Protein AF-U4VGQ6-F1 (afdb_monomer_lite)

Sequence (128 aa):
MRMQKLLDYTDMRAEFLNWIAVTDQLSLEGTWSNAQGSVVLKRKASGGLAVKIDVADQANGSWVCSFEGDLEQGGYTDEAKLQSAGGPLVLRLDGATLEIPTPFCDGSTSGGFGSAAGTYFHVGASPS

Radius of gyration: 19.41 Å; chains: 1; bounding box: 35×66×36 Å

pLDDT: mean 80.4, std 13.83, range [35.62, 95.12]

Organism: NCBI:txid1337887

Secondary structure (DSSP, 8-state):
-HHHHHHHHHHHHHHHHHH--------S-EEEE-SSEEEEEEE-TTS-EEEEEEEE-TTT--EEEEEEEEEEE-SS-SEEEEEETTEEEEEEEETTEEEE-S----TT---TT--S-EEEEE-SPPP-

Foldseek 3Di:
DVVVVVVVVVVVVVVVVVVPPLPPCLAPAAWWDDLFWIWHWDQDPVGWIKIWIWGAQNVPRHTQATDTDIWDDDHSAQWTWDQAPQGIFIWGDDRQKIAGQDFDGHPPGDDPRTGPGDIIGGDDDDDD

Structure (mmCIF, N/CA/C/O backbone):
data_AF-U4VGQ6-F1
#
_entry.id   AF-U4VGQ6-F1
#
loop_
_atom_site.group_PDB
_atom_site.id
_atom_site.type_symbol
_atom_site.label_atom_id
_atom_site.label_alt_id
_atom_site.label_comp_id
_atom_site.label_asym_id
_atom_site.label_entity_id
_atom_site.label_seq_id
_atom_site.pdbx_PDB_ins_code
_atom_site.Cartn_x
_atom_site.Cartn_y
_atom_site.Cartn_z
_atom_site.occupancy
_atom_site.B_iso_or_equiv
_atom_site.auth_seq_id
_atom_site.auth_comp_id
_atom_site.auth_asym_id
_atom_site.auth_atom_id
_atom_site.pdbx_PDB_model_num
ATOM 1 N N . MET A 1 1 ? -11.259 -50.770 12.980 1.00 64.69 1 MET A N 1
ATOM 2 C CA . MET A 1 1 ? -10.034 -50.170 12.393 1.00 64.69 1 MET A CA 1
ATOM 3 C C . MET A 1 1 ? -10.316 -49.108 11.323 1.00 64.69 1 MET A C 1
ATOM 5 O O . MET A 1 1 ? -9.792 -48.014 11.449 1.00 64.69 1 MET A O 1
ATOM 9 N N . ARG A 1 2 ? -11.158 -49.361 10.303 1.00 75.56 2 ARG A N 1
ATOM 10 C CA . ARG A 1 2 ? -11.432 -48.390 9.214 1.00 75.56 2 ARG A CA 1
ATOM 11 C C . ARG A 1 2 ? -12.118 -47.087 9.662 1.00 75.56 2 ARG A C 1
ATOM 13 O O . ARG A 1 2 ? -11.783 -46.033 9.143 1.00 75.56 2 ARG A O 1
ATOM 20 N N . MET A 1 3 ? -13.041 -47.165 10.623 1.00 78.25 3 MET A N 1
ATOM 21 C CA . MET A 1 3 ? -13.765 -46.000 11.162 1.00 78.25 3 MET A CA 1
ATOM 22 C C . MET A 1 3 ? -12.869 -45.091 12.007 1.00 78.25 3 MET A C 1
ATOM 24 O O . MET A 1 3 ? -12.913 -43.882 11.837 1.00 78.25 3 MET A O 1
ATOM 28 N N . GLN A 1 4 ? -12.001 -45.683 12.834 1.00 83.69 4 GLN A N 1
ATOM 29 C CA . GLN A 1 4 ? -11.029 -44.940 13.640 1.00 83.69 4 GLN A CA 1
ATOM 30 C C . GLN A 1 4 ? -10.082 -44.129 12.756 1.00 83.69 4 GLN A C 1
ATOM 32 O O . GLN A 1 4 ? -9.926 -42.935 12.937 1.00 83.69 4 GLN A O 1
ATOM 37 N N . LYS A 1 5 ? -9.562 -44.761 11.700 1.00 82.31 5 LYS A N 1
ATOM 38 C CA . LYS A 1 5 ? -8.686 -44.094 10.738 1.00 82.31 5 LYS A CA 1
ATOM 39 C C . LYS A 1 5 ? -9.372 -42.914 10.035 1.00 82.31 5 LYS A C 1
ATOM 41 O O . LYS A 1 5 ? -8.711 -41.950 9.681 1.00 82.31 5 LYS A O 1
ATOM 46 N N . LEU A 1 6 ? -10.683 -43.003 9.796 1.00 85.69 6 LEU A N 1
ATOM 47 C CA . LEU A 1 6 ? -11.447 -41.921 9.176 1.00 85.69 6 LEU A CA 1
ATOM 48 C C . LEU A 1 6 ? -11.614 -40.731 10.132 1.00 85.69 6 LEU A C 1
ATOM 50 O O . LEU A 1 6 ? -11.444 -39.601 9.689 1.00 85.69 6 LEU A O 1
ATOM 54 N N . LEU A 1 7 ? -11.896 -41.013 11.410 1.00 88.06 7 LEU A N 1
ATOM 55 C CA . LEU A 1 7 ? -11.966 -40.022 12.488 1.00 88.06 7 LEU A CA 1
ATOM 56 C C . LEU A 1 7 ? -10.630 -39.290 12.654 1.00 88.06 7 LEU A C 1
ATOM 58 O O . LEU A 1 7 ? -10.594 -38.067 12.572 1.00 88.06 7 LEU A O 1
ATOM 62 N N . ASP A 1 8 ? -9.524 -40.033 12.734 1.00 88.88 8 ASP A N 1
ATOM 63 C CA . ASP A 1 8 ? -8.186 -39.448 12.875 1.00 88.88 8 ASP A CA 1
ATOM 64 C C . ASP A 1 8 ? -7.850 -38.505 11.695 1.00 88.88 8 ASP A C 1
ATOM 66 O O . ASP A 1 8 ? -7.250 -37.446 11.873 1.00 88.88 8 ASP A O 1
ATOM 70 N N . TYR A 1 9 ? -8.272 -38.849 10.468 1.00 88.25 9 TYR A N 1
ATOM 71 C CA . TYR A 1 9 ? -8.091 -37.974 9.303 1.00 88.25 9 TYR A CA 1
ATOM 72 C C . TYR A 1 9 ? -8.976 -36.726 9.331 1.00 88.25 9 TYR A C 1
ATOM 74 O O . TYR A 1 9 ? -8.558 -35.686 8.817 1.00 88.25 9 TYR A O 1
ATOM 82 N N . THR A 1 10 ? -10.206 -36.819 9.841 1.00 89.94 10 THR A N 1
ATOM 83 C CA . THR A 1 10 ? -11.091 -35.653 9.953 1.00 89.94 10 THR A CA 1
ATOM 84 C C . THR A 1 10 ? -10.635 -34.708 11.052 1.00 89.94 10 THR A C 1
ATOM 86 O O . THR A 1 10 ? -10.647 -33.502 10.821 1.00 89.94 10 THR A O 1
ATOM 89 N N . ASP A 1 11 ? -10.146 -35.235 12.172 1.00 90.56 11 ASP A N 1
ATOM 90 C CA . ASP A 1 11 ? -9.660 -34.433 13.296 1.00 90.56 11 ASP A CA 1
ATOM 91 C C . ASP A 1 11 ? -8.378 -33.690 12.913 1.00 90.56 11 ASP A C 1
ATOM 93 O O . ASP A 1 11 ? -8.317 -32.470 13.024 1.00 90.56 11 ASP A O 1
ATOM 97 N N . MET A 1 12 ? -7.414 -34.381 12.295 1.00 87.62 12 MET A N 1
ATOM 98 C CA . MET A 1 12 ? -6.200 -33.747 11.766 1.00 87.62 12 MET A CA 1
ATOM 99 C C . MET A 1 12 ? -6.510 -32.679 10.702 1.00 87.62 12 MET A C 1
ATOM 101 O O . MET A 1 12 ? -5.828 -31.659 10.618 1.00 87.62 12 MET A O 1
ATOM 105 N N . ARG A 1 13 ? -7.541 -32.883 9.868 1.00 85.00 13 ARG A N 1
ATOM 106 C CA . ARG A 1 13 ? -7.987 -31.859 8.907 1.00 85.00 13 ARG A CA 1
ATOM 107 C C . ARG A 1 13 ? -8.623 -30.663 9.600 1.00 85.00 13 ARG A C 1
ATOM 109 O O . ARG A 1 13 ? -8.368 -29.543 9.175 1.00 85.00 13 ARG A O 1
ATOM 116 N N . ALA A 1 14 ? -9.442 -30.888 10.621 1.00 82.62 14 ALA A N 1
ATOM 117 C CA . ALA A 1 14 ? -10.051 -29.814 11.393 1.00 82.62 14 ALA A CA 1
ATOM 118 C C . ALA A 1 14 ? -8.985 -29.002 12.143 1.00 82.62 14 ALA A C 1
ATOM 120 O O . ALA A 1 14 ? -9.031 -27.778 12.116 1.00 82.62 14 ALA A O 1
ATOM 121 N N . GLU A 1 15 ? -7.983 -29.662 12.726 1.00 82.56 15 GLU A N 1
ATOM 122 C CA . GLU A 1 15 ? -6.826 -29.010 13.346 1.00 82.56 15 GLU A CA 1
ATOM 123 C C . GLU A 1 15 ? -6.016 -28.199 12.330 1.00 82.56 15 GLU A C 1
ATOM 125 O O . GLU A 1 15 ? -5.718 -27.035 12.582 1.00 82.56 15 GLU A O 1
ATOM 130 N N . PHE A 1 16 ? -5.719 -28.770 11.157 1.00 79.25 16 PHE A N 1
ATOM 131 C CA . PHE A 1 16 ? -5.019 -28.060 10.084 1.00 79.25 16 PHE A CA 1
ATOM 132 C C . PHE A 1 16 ? -5.799 -26.831 9.596 1.00 79.25 16 PHE A C 1
ATOM 134 O O . PHE A 1 16 ? -5.220 -25.764 9.420 1.00 79.25 16 PHE A O 1
ATOM 141 N N . LEU A 1 17 ? -7.112 -26.964 9.399 1.00 77.19 17 LEU A N 1
ATOM 142 C CA . LEU A 1 17 ? -7.963 -25.861 8.958 1.00 77.19 17 LEU A CA 1
ATOM 143 C C . LEU A 1 17 ? -8.133 -24.789 10.043 1.00 77.19 17 LEU A C 1
ATOM 145 O O . LEU A 1 17 ? -8.117 -23.612 9.711 1.00 77.19 17 LEU A O 1
ATOM 149 N N . ASN A 1 18 ? -8.227 -25.167 11.321 1.00 70.62 18 ASN A N 1
ATOM 150 C CA . ASN A 1 18 ? -8.253 -24.218 12.441 1.00 70.62 18 ASN A CA 1
ATOM 151 C C . ASN A 1 18 ? -6.899 -23.528 12.661 1.00 70.62 18 ASN A C 1
ATOM 153 O O . ASN A 1 18 ? -6.853 -22.418 13.184 1.00 70.62 18 ASN A O 1
ATOM 157 N N . TRP A 1 19 ? -5.796 -24.179 12.280 1.00 67.50 19 TRP A N 1
ATOM 158 C CA . TRP A 1 19 ? -4.467 -23.572 12.290 1.00 67.50 19 TRP A CA 1
ATOM 159 C C . TRP A 1 19 ? -4.289 -22.540 11.172 1.00 67.50 19 TRP A C 1
ATOM 161 O O . TRP A 1 19 ? -3.525 -21.588 11.335 1.00 67.50 19 TRP A O 1
ATOM 171 N N . ILE A 1 20 ? -5.031 -22.675 10.068 1.00 64.75 20 ILE A N 1
ATOM 172 C CA . ILE A 1 20 ? -5.178 -21.604 9.083 1.00 64.75 20 ILE A CA 1
ATOM 173 C C . ILE A 1 20 ? -6.090 -20.539 9.701 1.00 64.75 20 ILE A C 1
ATOM 175 O O . ILE A 1 20 ? -7.276 -20.429 9.396 1.00 64.75 20 ILE A O 1
ATOM 179 N N . ALA A 1 21 ? -5.518 -19.728 10.589 1.00 54.44 21 ALA A N 1
ATOM 180 C CA . ALA A 1 21 ? -6.066 -18.422 10.883 1.00 54.44 21 ALA A CA 1
ATOM 181 C C . ALA A 1 21 ? -5.995 -17.630 9.575 1.00 54.44 21 ALA A C 1
ATOM 183 O O . ALA A 1 21 ? -4.929 -17.158 9.172 1.00 54.44 21 ALA A O 1
ATOM 184 N N . VAL A 1 22 ? -7.126 -17.524 8.879 1.00 55.50 22 VAL A N 1
ATOM 185 C CA . VAL A 1 22 ? -7.320 -16.432 7.933 1.00 55.50 22 VAL A CA 1
ATOM 186 C C . VAL A 1 22 ? -7.224 -15.197 8.809 1.00 55.50 22 VAL A C 1
ATOM 188 O O . VAL A 1 22 ? -8.116 -14.938 9.610 1.00 55.50 22 VAL A O 1
ATOM 191 N N . THR A 1 23 ? -6.064 -14.544 8.808 1.00 51.81 23 THR A N 1
ATOM 192 C CA . THR A 1 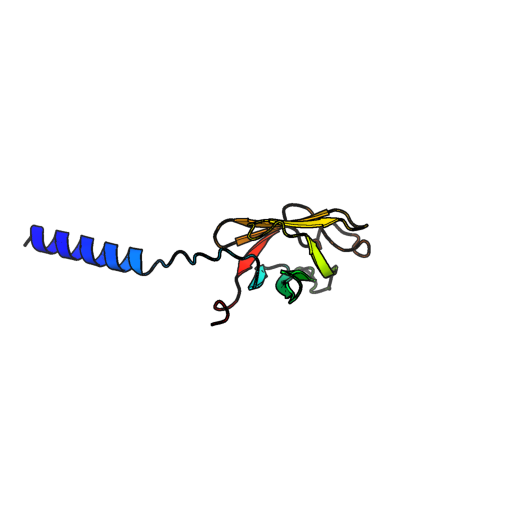23 ? -5.918 -13.293 9.535 1.00 51.81 23 THR A CA 1
ATOM 193 C C . THR A 1 23 ? -6.976 -12.370 8.949 1.00 51.81 23 THR A C 1
ATOM 195 O O . THR A 1 23 ? -6.921 -12.023 7.770 1.00 51.81 23 THR A O 1
ATOM 198 N N . ASP A 1 24 ? -7.987 -12.041 9.746 1.00 53.22 24 ASP A N 1
ATOM 199 C CA . ASP A 1 24 ? -8.946 -10.988 9.443 1.00 53.22 24 ASP A CA 1
ATOM 200 C C . ASP A 1 24 ? -8.194 -9.658 9.580 1.00 53.22 24 ASP A C 1
ATOM 202 O O . ASP A 1 24 ? -8.485 -8.830 10.448 1.00 53.22 24 ASP A O 1
ATOM 206 N N . GLN A 1 25 ? -7.157 -9.450 8.762 1.00 57.91 25 GLN A N 1
ATOM 207 C CA . GLN A 1 25 ? -6.618 -8.120 8.567 1.00 57.91 25 GLN A CA 1
ATOM 208 C C . GLN A 1 25 ? -7.709 -7.354 7.835 1.00 57.91 25 GLN A C 1
ATOM 210 O O . GLN A 1 25 ? -7.829 -7.395 6.622 1.00 57.91 25 GLN A O 1
ATOM 215 N N . LEU A 1 26 ? -8.568 -6.725 8.629 1.00 67.31 26 LEU A N 1
ATOM 216 C CA . LEU A 1 26 ? -9.674 -5.879 8.192 1.00 67.31 26 LEU A CA 1
ATOM 217 C C . LEU A 1 26 ? -9.234 -4.415 8.085 1.00 67.31 26 LEU A C 1
ATOM 219 O O . LEU A 1 26 ? -10.054 -3.534 7.845 1.00 67.31 26 LEU A O 1
ATOM 223 N N . SER A 1 27 ? -7.951 -4.140 8.332 1.00 82.62 27 SER A N 1
ATOM 224 C CA . SER A 1 27 ? -7.394 -2.798 8.333 1.00 82.62 27 SER A CA 1
ATOM 225 C C . SER A 1 27 ? -6.229 -2.703 7.365 1.00 82.62 27 SER A C 1
ATOM 227 O O . SER A 1 27 ? -5.354 -3.566 7.322 1.00 82.62 27 SER A O 1
ATOM 229 N N . LEU A 1 28 ? -6.210 -1.589 6.639 1.00 89.44 28 LEU A N 1
ATOM 230 C CA . LEU A 1 28 ? -5.075 -1.139 5.844 1.00 89.44 28 LEU A CA 1
ATOM 231 C C . LEU A 1 28 ? -3.856 -0.800 6.720 1.00 89.44 28 LEU A C 1
ATOM 233 O O . LEU A 1 28 ? -2.741 -0.736 6.214 1.00 89.44 28 LEU A O 1
ATOM 237 N N . GLU A 1 29 ? -4.040 -0.571 8.023 1.00 89.88 29 GLU A N 1
ATOM 238 C CA . GLU A 1 29 ? -2.936 -0.295 8.946 1.00 89.88 29 GLU A CA 1
ATOM 239 C C . GLU A 1 29 ? -1.938 -1.445 9.001 1.00 89.88 29 GLU A C 1
ATOM 241 O O . GLU A 1 29 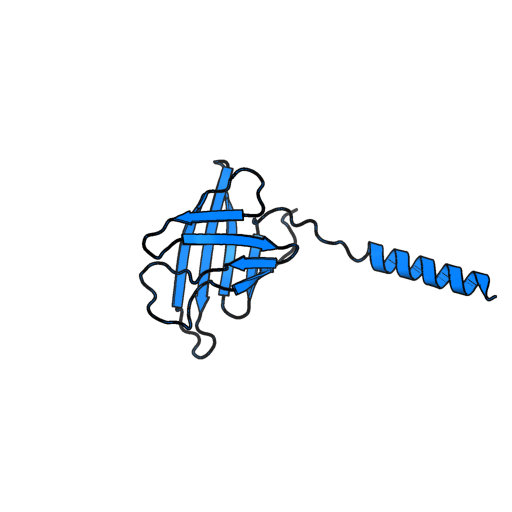? -2.311 -2.609 9.132 1.00 89.88 29 GLU A O 1
ATOM 246 N N . GLY A 1 30 ? -0.658 -1.096 8.951 1.00 90.06 30 GLY A N 1
ATOM 247 C CA . GLY A 1 30 ? 0.407 -2.080 8.967 1.00 90.06 30 GLY A CA 1
ATOM 248 C C . GLY A 1 30 ? 1.597 -1.666 8.126 1.00 90.06 30 GLY A C 1
ATOM 249 O O . GLY A 1 30 ? 1.669 -0.563 7.577 1.00 90.06 30 GLY A O 1
ATOM 250 N N . THR A 1 31 ? 2.554 -2.581 8.050 1.00 93.12 31 THR A N 1
ATOM 251 C CA . THR A 1 31 ? 3.669 -2.483 7.110 1.00 93.12 31 THR A CA 1
ATOM 252 C C . THR A 1 31 ? 3.427 -3.493 6.009 1.00 93.12 31 THR A C 1
ATOM 254 O O . THR A 1 31 ? 3.165 -4.657 6.286 1.00 93.12 31 THR A O 1
ATOM 257 N N . TRP A 1 32 ? 3.526 -3.055 4.767 1.00 94.25 32 TRP A N 1
ATOM 258 C CA . TRP A 1 32 ? 3.301 -3.859 3.580 1.00 94.25 32 TRP A CA 1
ATOM 259 C C . TRP A 1 32 ? 4.549 -3.789 2.712 1.00 94.25 32 TRP A C 1
ATOM 261 O O . TRP A 1 32 ? 5.163 -2.731 2.591 1.00 94.25 32 TRP A O 1
ATOM 271 N N . SER A 1 33 ? 4.962 -4.908 2.132 1.00 94.00 33 SER A N 1
ATOM 272 C CA . SER A 1 33 ? 6.186 -4.975 1.338 1.00 94.00 33 SER A CA 1
ATOM 273 C C . SER A 1 33 ? 6.036 -5.919 0.156 1.00 94.00 33 SER A C 1
ATOM 275 O O . SER A 1 33 ? 5.299 -6.907 0.210 1.00 94.00 33 SER A O 1
ATOM 277 N N . ASN A 1 34 ? 6.751 -5.612 -0.916 1.00 91.94 34 ASN A N 1
ATOM 278 C CA . ASN A 1 34 ? 6.959 -6.502 -2.045 1.00 91.94 34 ASN A CA 1
ATOM 279 C C . ASN A 1 34 ? 8.437 -6.474 -2.449 1.00 91.94 34 ASN A C 1
ATOM 281 O O . ASN A 1 34 ? 9.287 -5.976 -1.713 1.00 91.94 34 ASN A O 1
ATOM 285 N N . ALA A 1 35 ? 8.765 -7.044 -3.607 1.00 87.75 35 ALA A N 1
ATOM 286 C CA . ALA A 1 35 ? 10.142 -7.028 -4.078 1.00 87.75 35 ALA A CA 1
ATOM 287 C C . ALA A 1 35 ? 10.642 -5.599 -4.339 1.00 87.75 35 ALA A C 1
ATOM 289 O O . ALA A 1 35 ? 11.820 -5.346 -4.155 1.00 87.75 35 ALA A O 1
ATOM 290 N N . GLN A 1 36 ? 9.769 -4.679 -4.757 1.00 86.25 36 GLN A N 1
ATOM 291 C CA . GLN A 1 36 ? 10.125 -3.343 -5.231 1.00 86.25 36 GLN A CA 1
ATOM 292 C C . GLN A 1 36 ? 10.239 -2.297 -4.117 1.00 86.25 36 GLN A C 1
ATOM 294 O O . GLN A 1 36 ? 10.989 -1.328 -4.256 1.00 86.25 36 GLN A O 1
ATOM 299 N N . GLY A 1 37 ? 9.491 -2.453 -3.027 1.00 89.44 37 GLY A N 1
ATOM 300 C CA . GLY A 1 37 ? 9.428 -1.424 -2.001 1.00 89.44 37 GLY A CA 1
ATOM 301 C C . GLY A 1 37 ? 8.513 -1.747 -0.832 1.00 89.44 37 GLY A C 1
ATOM 302 O O . GLY A 1 37 ? 8.040 -2.871 -0.662 1.00 89.44 37 GLY A O 1
ATOM 303 N N . SER A 1 38 ? 8.256 -0.715 -0.031 1.00 93.00 38 SER A N 1
ATOM 304 C CA . SER A 1 38 ? 7.448 -0.800 1.183 1.00 93.00 38 SER A CA 1
ATOM 305 C C . SER A 1 38 ? 6.396 0.298 1.258 1.00 93.00 38 SER A C 1
ATOM 307 O O . SER A 1 38 ? 6.615 1.417 0.792 1.00 93.00 38 SER A O 1
ATOM 309 N N . VAL A 1 39 ? 5.272 -0.033 1.886 1.00 94.19 39 VAL A N 1
ATOM 310 C CA . VAL A 1 39 ? 4.159 0.861 2.191 1.00 94.19 39 VAL A CA 1
ATOM 311 C C . VAL A 1 39 ? 3.850 0.735 3.681 1.00 94.19 39 VAL A C 1
ATOM 313 O O . VAL A 1 39 ? 3.535 -0.345 4.172 1.00 94.19 39 VAL A O 1
ATOM 316 N N . VAL A 1 40 ? 3.941 1.834 4.423 1.00 95.12 40 VAL A N 1
ATOM 317 C CA . VAL A 1 40 ? 3.638 1.886 5.858 1.00 95.12 40 VAL A CA 1
ATOM 318 C C . VAL A 1 40 ? 2.395 2.736 6.066 1.00 95.12 40 VAL A C 1
ATOM 320 O O . VAL A 1 40 ? 2.365 3.901 5.674 1.00 95.12 40 VAL A O 1
ATOM 323 N N . LEU A 1 41 ? 1.386 2.160 6.716 1.00 93.50 41 LEU A N 1
ATOM 324 C CA . LEU A 1 41 ? 0.089 2.783 6.958 1.00 93.50 41 LEU A CA 1
ATOM 325 C C . LEU A 1 41 ? -0.173 2.873 8.456 1.00 93.50 41 LEU A C 1
ATOM 327 O O . LEU A 1 41 ? -0.119 1.870 9.171 1.00 93.50 41 LEU A O 1
ATOM 331 N N . LYS A 1 42 ? -0.453 4.085 8.938 1.00 92.12 42 LYS A N 1
ATOM 332 C CA . LYS A 1 42 ? -0.687 4.364 10.361 1.00 92.12 42 LYS A CA 1
ATOM 333 C C . LYS A 1 42 ? -1.954 5.175 10.548 1.00 92.12 42 LYS A C 1
ATOM 335 O O . LYS A 1 42 ? -2.115 6.224 9.922 1.00 92.12 42 LYS A O 1
ATOM 340 N N . ARG A 1 43 ? -2.834 4.743 11.453 1.00 88.69 43 ARG A N 1
ATOM 341 C CA . ARG A 1 43 ? -3.989 5.557 11.831 1.00 88.69 43 ARG A CA 1
ATOM 342 C C . ARG A 1 43 ? -3.537 6.789 12.598 1.00 88.69 43 ARG A C 1
ATOM 344 O O . ARG A 1 43 ? -2.759 6.719 13.547 1.00 88.69 43 ARG A O 1
ATOM 351 N N . LYS A 1 44 ? -4.043 7.941 12.176 1.00 87.31 44 LYS A N 1
ATOM 352 C CA . LYS A 1 44 ? -3.858 9.210 12.872 1.00 87.31 44 LYS A CA 1
ATOM 353 C C . LYS A 1 44 ? -4.855 9.318 14.016 1.00 87.31 44 LYS A C 1
ATOM 355 O O . LYS A 1 44 ? -5.982 8.842 13.913 1.00 87.31 44 LYS A O 1
ATOM 360 N N . ALA A 1 45 ? -4.487 10.065 15.055 1.00 83.94 45 ALA A N 1
ATOM 361 C CA . ALA A 1 45 ? -5.395 10.388 16.157 1.00 83.94 45 ALA A CA 1
ATOM 362 C C . ALA A 1 45 ? -6.684 11.101 15.691 1.00 83.94 45 ALA A C 1
ATOM 364 O O . ALA A 1 45 ? -7.716 10.998 16.343 1.00 83.94 45 ALA A O 1
ATOM 365 N N . SER A 1 46 ? -6.642 11.793 14.544 1.00 80.81 46 SER A N 1
ATOM 366 C CA . SER A 1 46 ? -7.797 12.448 13.917 1.00 80.81 46 SER A CA 1
ATOM 367 C C . SER A 1 46 ? -8.723 11.509 13.127 1.00 80.81 46 SER A C 1
ATOM 369 O O . SER A 1 46 ? -9.724 11.972 12.589 1.00 80.81 46 SER A O 1
ATOM 371 N N . GLY A 1 47 ? -8.407 10.212 13.032 1.00 76.94 47 GLY A N 1
ATOM 372 C CA . GLY A 1 47 ? -9.245 9.190 12.391 1.00 76.94 47 GLY A CA 1
ATOM 373 C C . GLY A 1 47 ? -8.876 8.831 10.944 1.00 76.94 47 GLY A C 1
ATOM 374 O O . GLY A 1 47 ? -9.304 7.778 10.479 1.00 76.94 47 GLY A O 1
ATOM 375 N N . GLY A 1 48 ? -8.059 9.640 10.256 1.00 83.81 48 GLY A N 1
ATOM 376 C CA . GLY A 1 48 ? -7.542 9.341 8.907 1.00 83.81 48 GLY A CA 1
ATOM 377 C C . GLY A 1 48 ? -6.310 8.424 8.900 1.00 83.81 48 GLY A C 1
ATOM 378 O O . GLY A 1 48 ? -5.773 8.097 9.960 1.00 83.81 48 GLY A O 1
ATOM 379 N N . LEU A 1 49 ? -5.827 8.049 7.713 1.00 91.19 49 LEU A N 1
ATOM 380 C CA . LEU A 1 49 ? -4.688 7.139 7.542 1.00 91.19 49 LEU A CA 1
ATOM 381 C C . LEU A 1 49 ? -3.487 7.895 6.957 1.00 91.19 49 LEU A C 1
ATOM 383 O O . LEU A 1 49 ? -3.607 8.521 5.910 1.00 91.19 49 LEU A O 1
ATOM 387 N N . ALA A 1 50 ? -2.345 7.873 7.637 1.00 93.06 50 ALA A N 1
ATOM 388 C CA . ALA A 1 50 ? -1.086 8.380 7.099 1.00 93.06 50 ALA A CA 1
ATOM 389 C C . ALA A 1 50 ? -0.383 7.259 6.329 1.00 93.06 50 ALA A C 1
ATOM 391 O O . ALA A 1 50 ? -0.310 6.131 6.827 1.00 93.06 50 ALA A O 1
ATOM 392 N N . VAL A 1 51 ? 0.141 7.573 5.148 1.00 93.62 51 VAL A N 1
ATOM 393 C CA . VAL A 1 51 ? 0.886 6.645 4.298 1.00 93.62 51 VAL A CA 1
ATOM 394 C C . VAL A 1 51 ? 2.317 7.125 4.104 1.00 93.62 51 VAL A C 1
ATOM 396 O O . VAL A 1 51 ? 2.566 8.315 3.911 1.00 93.62 51 VAL A O 1
ATOM 399 N N . LYS A 1 52 ? 3.247 6.174 4.120 1.00 93.62 52 LYS A N 1
ATOM 400 C CA . LYS A 1 52 ? 4.617 6.336 3.646 1.00 93.62 52 LYS A CA 1
ATOM 401 C C . LYS A 1 52 ? 4.921 5.243 2.630 1.00 93.62 52 LYS A C 1
ATOM 403 O O . LYS A 1 52 ? 4.663 4.076 2.912 1.00 93.62 52 LYS A O 1
ATOM 408 N N . ILE A 1 53 ? 5.457 5.616 1.477 1.00 91.75 53 ILE A N 1
ATOM 409 C CA . ILE A 1 53 ? 5.825 4.711 0.390 1.00 91.75 53 ILE A CA 1
ATOM 410 C C . ILE A 1 53 ? 7.280 4.964 0.028 1.00 91.75 53 ILE A C 1
ATOM 412 O O . ILE A 1 53 ? 7.656 6.108 -0.203 1.00 91.75 53 ILE A O 1
ATOM 416 N N . ASP A 1 54 ? 8.060 3.896 -0.087 1.00 90.12 54 ASP A N 1
ATOM 417 C CA . ASP A 1 54 ? 9.434 3.939 -0.580 1.00 90.12 54 ASP A CA 1
ATOM 418 C C . ASP A 1 54 ? 9.634 2.802 -1.595 1.00 90.12 54 ASP A C 1
ATOM 420 O O . ASP A 1 54 ? 9.392 1.634 -1.274 1.00 90.12 54 ASP A O 1
ATOM 424 N N . VAL A 1 55 ? 10.057 3.133 -2.820 1.00 88.19 55 VAL A N 1
ATOM 425 C CA . VAL A 1 55 ? 10.269 2.185 -3.931 1.00 88.19 55 VAL A CA 1
ATOM 426 C C . VAL A 1 55 ? 11.666 2.357 -4.512 1.00 88.19 55 VAL A C 1
ATOM 428 O O . VAL A 1 55 ? 12.105 3.479 -4.793 1.00 88.19 55 VAL A O 1
ATOM 431 N N . ALA A 1 56 ? 12.336 1.232 -4.749 1.00 86.31 56 ALA A N 1
ATOM 432 C CA . ALA A 1 56 ? 13.634 1.165 -5.400 1.00 86.31 56 ALA A CA 1
ATOM 433 C C . ALA A 1 56 ? 13.557 0.380 -6.718 1.00 86.31 56 ALA A C 1
ATOM 435 O O . ALA A 1 56 ? 12.827 -0.610 -6.838 1.00 86.31 56 ALA A O 1
ATOM 436 N N . ASP A 1 57 ? 14.358 0.796 -7.695 1.00 80.56 57 ASP A N 1
ATOM 437 C CA . ASP A 1 57 ? 14.633 0.006 -8.888 1.00 80.56 57 ASP A CA 1
ATOM 438 C C . ASP A 1 57 ? 15.465 -1.216 -8.486 1.00 80.56 57 ASP A C 1
ATOM 440 O O . ASP A 1 57 ? 16.611 -1.115 -8.047 1.00 80.56 57 ASP A O 1
ATOM 444 N N . GLN A 1 58 ? 14.877 -2.396 -8.645 1.00 75.06 58 GLN A N 1
ATOM 445 C CA . GLN A 1 58 ? 15.494 -3.660 -8.251 1.00 75.06 58 GLN A CA 1
ATOM 446 C C . GLN A 1 58 ? 16.712 -4.027 -9.105 1.00 75.06 58 GLN A C 1
ATOM 448 O O . GLN A 1 58 ? 17.540 -4.830 -8.678 1.00 75.06 58 GLN A O 1
ATOM 453 N N . ALA A 1 59 ? 16.842 -3.456 -10.306 1.00 79.25 59 ALA A N 1
ATOM 454 C CA . ALA A 1 59 ? 17.942 -3.760 -11.210 1.00 79.25 59 ALA A CA 1
ATOM 455 C C . ALA A 1 59 ? 19.251 -3.070 -10.798 1.00 79.25 59 ALA A C 1
ATOM 457 O O . ALA A 1 59 ? 20.328 -3.615 -11.036 1.00 79.25 59 ALA A O 1
ATOM 458 N N . ASN A 1 60 ? 19.177 -1.878 -10.201 1.00 80.50 60 ASN A N 1
ATOM 459 C CA . ASN A 1 60 ? 20.354 -1.063 -9.872 1.00 80.50 60 ASN A CA 1
ATOM 460 C C . ASN A 1 60 ? 20.381 -0.543 -8.421 1.00 80.50 60 ASN A C 1
ATOM 462 O O . ASN A 1 60 ? 21.369 0.072 -8.023 1.00 80.50 60 ASN A O 1
ATOM 466 N N . GLY A 1 61 ? 19.331 -0.788 -7.632 1.00 72.38 61 GLY A N 1
ATOM 467 C CA . GLY A 1 61 ? 19.214 -0.365 -6.235 1.00 72.38 61 GLY A CA 1
ATOM 468 C C . GLY A 1 61 ? 18.996 1.139 -6.036 1.00 72.38 61 GLY A C 1
ATOM 469 O O . GLY A 1 61 ? 19.121 1.620 -4.911 1.00 72.38 61 GLY A O 1
ATOM 470 N N . SER A 1 62 ? 18.710 1.900 -7.096 1.00 78.88 62 SER A N 1
ATOM 471 C CA . SER A 1 62 ? 18.421 3.332 -6.984 1.00 78.88 62 SER A CA 1
ATOM 472 C C . SER A 1 62 ? 17.006 3.577 -6.459 1.00 78.88 62 SER A C 1
ATOM 474 O O . SER A 1 62 ? 16.065 2.866 -6.807 1.00 78.88 62 SER A O 1
ATOM 476 N N . TRP A 1 63 ? 16.845 4.595 -5.612 1.00 72.44 63 TRP A N 1
ATOM 477 C CA . TRP A 1 63 ? 15.521 5.048 -5.188 1.00 72.44 63 TRP A CA 1
ATOM 478 C C . TRP A 1 63 ? 14.818 5.734 -6.348 1.00 72.44 63 TRP A C 1
ATOM 480 O O . TRP A 1 63 ? 15.377 6.630 -6.981 1.00 72.44 63 TRP A O 1
ATOM 490 N N . VAL A 1 64 ? 13.583 5.319 -6.595 1.00 80.00 64 VAL A N 1
ATOM 491 C CA . VAL A 1 64 ? 12.774 5.812 -7.711 1.00 80.00 64 VAL A CA 1
ATOM 492 C C . VAL A 1 64 ? 11.499 6.488 -7.235 1.00 80.00 64 VAL A C 1
ATOM 494 O O . VAL A 1 64 ? 10.978 7.328 -7.953 1.00 80.00 64 VAL A O 1
ATOM 497 N N . CYS A 1 65 ? 11.032 6.201 -6.019 1.00 81.06 65 CYS A N 1
ATOM 498 C CA . CYS A 1 65 ? 9.830 6.802 -5.452 1.00 81.06 65 CYS A CA 1
ATOM 499 C C . CYS A 1 65 ? 9.971 6.933 -3.938 1.00 81.06 65 CYS A C 1
ATOM 501 O O . CYS A 1 65 ? 10.271 5.941 -3.274 1.00 81.06 65 CYS A O 1
ATOM 503 N N . SER A 1 66 ? 9.705 8.113 -3.388 1.00 86.44 66 SER A N 1
ATOM 504 C CA . SER A 1 66 ? 9.461 8.275 -1.956 1.00 86.44 66 SER A CA 1
ATOM 505 C C . SER A 1 66 ? 8.302 9.240 -1.780 1.00 86.44 66 SER A C 1
ATOM 507 O O . SER A 1 66 ? 8.283 10.306 -2.392 1.00 86.44 66 SER A O 1
ATOM 509 N N . PHE A 1 67 ? 7.303 8.841 -1.005 1.00 87.94 67 PHE A N 1
ATOM 510 C CA . PHE A 1 67 ? 6.086 9.615 -0.825 1.00 87.94 67 PHE A CA 1
ATOM 511 C C . PHE A 1 67 ? 5.575 9.494 0.605 1.00 87.94 67 PHE A C 1
ATOM 513 O O . PHE A 1 67 ? 5.461 8.395 1.144 1.00 87.94 67 PHE A O 1
ATOM 520 N N . GLU A 1 68 ? 5.194 10.625 1.190 1.00 91.31 68 GLU A N 1
ATOM 521 C CA . GLU A 1 68 ? 4.459 10.682 2.449 1.00 91.31 68 GLU A CA 1
ATOM 522 C C . GLU A 1 68 ? 3.210 11.540 2.267 1.00 91.31 68 GLU A C 1
ATOM 524 O O . GLU A 1 68 ? 3.248 12.605 1.646 1.00 91.31 68 GLU A O 1
ATOM 529 N N . GLY A 1 69 ? 2.089 11.080 2.815 1.00 90.25 69 GLY A N 1
ATOM 530 C CA . GLY A 1 69 ? 0.834 11.798 2.683 1.00 90.25 69 GLY A CA 1
ATOM 531 C C . GLY A 1 69 ? -0.269 11.273 3.579 1.00 90.25 69 GLY A C 1
ATOM 532 O O . GLY A 1 69 ? -0.138 10.268 4.276 1.00 90.25 69 GLY A O 1
ATOM 533 N N . ASP A 1 70 ? -1.385 11.983 3.529 1.00 92.19 70 ASP A N 1
ATOM 534 C CA . ASP A 1 70 ? -2.591 11.649 4.262 1.00 92.19 70 ASP A CA 1
ATOM 535 C C . ASP A 1 70 ? -3.643 11.117 3.296 1.00 92.19 70 ASP A C 1
ATOM 537 O O . ASP A 1 70 ? -4.017 11.797 2.345 1.00 92.19 70 ASP A O 1
ATOM 541 N N . LEU A 1 71 ? -4.131 9.907 3.549 1.00 91.06 71 LEU A N 1
ATOM 542 C CA . LEU A 1 71 ? -5.182 9.285 2.762 1.00 91.06 71 LEU A CA 1
ATOM 543 C C . LEU A 1 71 ? -6.559 9.645 3.322 1.00 91.06 71 LEU A C 1
ATOM 545 O O . LEU A 1 71 ? -6.808 9.615 4.534 1.00 91.06 71 LEU A O 1
ATOM 549 N N . GLU A 1 72 ? -7.478 9.915 2.406 1.00 88.25 72 GLU A N 1
ATOM 550 C CA . GLU A 1 72 ? -8.905 9.916 2.668 1.00 88.25 72 GLU A CA 1
ATOM 551 C C . GLU A 1 72 ? -9.379 8.461 2.754 1.00 88.25 72 GLU A C 1
ATOM 553 O O . GLU A 1 72 ? -9.303 7.707 1.781 1.00 88.25 72 GLU A O 1
ATOM 558 N N . GLN A 1 73 ? -9.874 8.065 3.926 1.00 81.38 73 GLN A N 1
ATOM 559 C CA . GLN A 1 73 ? -10.503 6.764 4.145 1.00 81.38 73 GLN A CA 1
ATOM 560 C C . GLN A 1 73 ? -11.965 6.990 4.533 1.00 81.38 73 GLN A C 1
ATOM 562 O O . GLN A 1 73 ? -12.265 7.732 5.473 1.00 81.38 73 GLN A O 1
ATOM 567 N N . GLY A 1 74 ? -12.891 6.372 3.804 1.00 65.56 74 GLY A N 1
ATOM 568 C CA . GLY A 1 74 ? -14.306 6.419 4.157 1.00 65.56 74 GLY A CA 1
ATOM 569 C C . GLY A 1 74 ? -14.600 5.415 5.269 1.00 65.56 74 GLY A C 1
ATOM 570 O O . GLY A 1 74 ? -14.884 4.267 4.971 1.00 65.56 74 GLY A O 1
ATOM 571 N N . GLY A 1 75 ? -14.529 5.800 6.545 1.00 66.44 75 GLY A N 1
ATOM 572 C CA . GLY A 1 75 ? -14.801 4.874 7.661 1.00 66.44 75 GLY A CA 1
ATOM 573 C C . GLY A 1 75 ? -13.835 3.676 7.733 1.00 66.44 75 GLY A C 1
ATOM 574 O O . GLY A 1 75 ? -12.673 3.796 7.356 1.00 66.44 75 GLY A O 1
ATOM 575 N N . TYR A 1 76 ? -14.304 2.523 8.229 1.00 60.34 76 TYR A N 1
ATOM 576 C CA . TYR A 1 76 ? -13.549 1.257 8.220 1.00 60.34 76 TYR A CA 1
ATOM 577 C C . TYR A 1 76 ? -13.715 0.555 6.867 1.00 60.34 76 TYR A C 1
ATOM 579 O O . TYR A 1 76 ? -14.454 -0.421 6.752 1.00 60.34 76 TYR A O 1
ATOM 587 N N . THR A 1 77 ? -13.096 1.112 5.832 1.00 73.38 77 THR A N 1
ATOM 588 C CA . THR A 1 77 ? -13.107 0.550 4.477 1.00 73.38 77 THR A CA 1
ATOM 589 C C . THR A 1 77 ? -11.788 -0.132 4.149 1.00 73.38 77 THR A C 1
ATOM 591 O O . THR A 1 77 ? -10.722 0.244 4.636 1.00 73.38 77 THR A O 1
ATOM 594 N N . ASP A 1 78 ? -11.896 -1.133 3.288 1.00 87.38 78 ASP A N 1
ATOM 595 C CA . ASP A 1 78 ? -10.820 -1.816 2.578 1.00 87.38 78 ASP A CA 1
ATOM 596 C C . ASP A 1 78 ? -10.094 -0.903 1.579 1.00 87.38 78 ASP A C 1
ATOM 598 O O . ASP A 1 78 ? -9.057 -1.286 1.054 1.00 87.38 78 ASP A O 1
ATOM 602 N N . GLU A 1 79 ? -10.589 0.311 1.336 1.00 91.19 79 GLU A N 1
ATOM 603 C CA . GLU A 1 79 ? -10.015 1.260 0.388 1.00 91.19 79 GLU A CA 1
ATOM 604 C C . GLU A 1 79 ? -9.621 2.591 1.049 1.00 91.19 79 GLU A C 1
ATOM 606 O O . GLU A 1 79 ? -10.363 3.164 1.849 1.00 91.19 79 GLU A O 1
ATOM 611 N N . ALA A 1 80 ? -8.463 3.128 0.667 1.00 91.69 80 ALA A N 1
ATOM 612 C CA . ALA A 1 80 ? -8.038 4.483 1.001 1.00 91.69 80 ALA A CA 1
ATOM 613 C C . ALA A 1 80 ? -7.453 5.172 -0.234 1.00 91.69 80 ALA A C 1
ATOM 615 O O . ALA A 1 80 ? -6.810 4.536 -1.073 1.00 91.69 80 ALA A O 1
ATOM 616 N N . LYS A 1 81 ? -7.672 6.483 -0.361 1.00 91.56 81 LYS A N 1
ATOM 617 C CA . LYS A 1 81 ? -7.298 7.229 -1.566 1.00 91.56 81 LYS A CA 1
ATOM 618 C C . LYS A 1 81 ? -6.722 8.603 -1.267 1.00 91.56 81 LYS A C 1
ATOM 620 O O . LYS A 1 81 ? -7.025 9.214 -0.250 1.00 91.56 81 LYS A O 1
ATOM 625 N N . LEU A 1 82 ? -5.934 9.113 -2.200 1.00 89.94 82 LEU A N 1
ATOM 626 C CA . LEU A 1 82 ? -5.461 10.489 -2.207 1.00 89.94 82 LEU A CA 1
ATOM 627 C C . LEU A 1 82 ? -5.448 11.005 -3.642 1.00 89.94 82 LEU A C 1
ATOM 629 O O . LEU A 1 82 ? -4.936 10.347 -4.544 1.00 89.94 82 LEU A O 1
ATOM 633 N N . GLN A 1 83 ? -5.962 12.215 -3.841 1.00 86.56 83 GLN A N 1
ATOM 634 C CA . GLN A 1 83 ? -5.741 12.954 -5.079 1.00 86.56 83 GLN A CA 1
ATOM 635 C C . GLN A 1 83 ? -4.457 13.771 -4.952 1.00 86.56 83 GLN A C 1
ATOM 637 O O . GLN A 1 83 ? -4.348 14.626 -4.075 1.00 86.56 83 GLN A O 1
ATOM 642 N N . SER A 1 84 ? -3.484 13.508 -5.822 1.00 77.62 84 SER A N 1
ATOM 643 C CA . SER A 1 84 ? -2.219 14.243 -5.866 1.00 77.62 84 SER A CA 1
ATOM 644 C C . SER A 1 84 ? -1.990 14.867 -7.242 1.00 77.62 84 SER A C 1
ATOM 646 O O . SER A 1 84 ? -2.630 14.494 -8.227 1.00 77.62 84 SER A O 1
ATOM 648 N N . ALA A 1 85 ? -1.022 15.780 -7.333 1.00 73.31 85 ALA A N 1
ATOM 649 C CA . ALA A 1 85 ? -0.590 16.335 -8.615 1.00 73.31 85 ALA A CA 1
ATOM 650 C C . ALA A 1 85 ? 0.025 15.276 -9.558 1.00 73.31 85 ALA A C 1
ATOM 652 O O . ALA A 1 85 ? -0.029 15.448 -10.772 1.00 73.31 85 ALA A O 1
ATOM 653 N N . GLY A 1 86 ? 0.576 14.183 -9.012 1.00 69.56 86 GLY A N 1
ATOM 654 C CA . GLY A 1 86 ? 1.112 13.045 -9.772 1.00 69.56 86 GLY A CA 1
ATOM 655 C C . GLY A 1 86 ? 0.050 12.031 -10.215 1.00 69.56 86 GLY A C 1
ATOM 656 O O . GLY A 1 86 ? 0.385 11.039 -10.854 1.00 69.56 86 GLY A O 1
ATOM 657 N N . GLY A 1 87 ? -1.226 12.275 -9.894 1.00 77.38 87 GLY A N 1
ATOM 658 C CA . GLY A 1 87 ? -2.339 11.358 -10.136 1.00 77.38 87 GLY A CA 1
ATOM 659 C C . GLY A 1 87 ? -2.936 10.789 -8.843 1.00 77.38 87 GLY A C 1
ATOM 660 O O . GLY A 1 87 ? -2.468 11.107 -7.740 1.00 77.38 87 GLY A O 1
ATOM 661 N N . PRO A 1 88 ? -4.003 9.980 -8.955 1.00 85.75 88 PRO A N 1
ATOM 662 C CA . PRO A 1 88 ? -4.630 9.359 -7.800 1.00 85.75 88 PRO A CA 1
ATOM 663 C C . PRO A 1 88 ? -3.746 8.245 -7.230 1.00 85.75 88 PRO A C 1
ATOM 665 O O . PRO A 1 88 ? -3.268 7.376 -7.957 1.00 85.75 88 PRO A O 1
ATOM 668 N N . LEU A 1 89 ? -3.589 8.241 -5.911 1.00 89.38 89 LEU A N 1
ATOM 669 C CA . LEU A 1 89 ? -3.150 7.079 -5.149 1.00 89.38 89 LEU A CA 1
ATOM 670 C C . LEU A 1 89 ? -4.39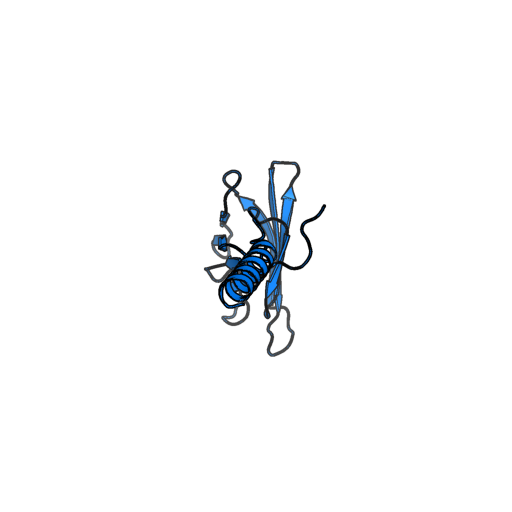5 6.352 -4.648 1.00 89.38 89 LEU A C 1
ATOM 672 O O . LEU A 1 89 ? -5.240 6.966 -3.996 1.00 89.38 89 LEU A O 1
ATOM 676 N N . VAL A 1 90 ? -4.501 5.060 -4.944 1.00 91.81 90 VAL A N 1
ATOM 677 C CA . VAL A 1 90 ? -5.563 4.183 -4.440 1.00 91.81 90 VAL A CA 1
ATOM 678 C C . VAL A 1 90 ? -4.904 2.967 -3.810 1.00 91.81 90 VAL A C 1
ATOM 680 O O . VAL A 1 90 ? -4.030 2.353 -4.417 1.00 91.81 90 VAL A O 1
ATOM 683 N N . LEU A 1 91 ? -5.311 2.653 -2.588 1.00 93.38 91 LEU A N 1
ATOM 684 C CA . LEU A 1 91 ? -4.880 1.492 -1.826 1.00 93.38 91 LEU A CA 1
ATOM 685 C C . LEU A 1 91 ? -6.110 0.645 -1.558 1.00 93.38 91 LEU A C 1
ATOM 687 O O . LEU A 1 91 ? -7.081 1.172 -1.017 1.00 93.38 91 LEU A O 1
ATOM 691 N N . ARG A 1 92 ? -6.060 -0.640 -1.906 1.00 93.00 92 ARG A N 1
ATOM 692 C CA . ARG A 1 92 ? -7.160 -1.573 -1.669 1.00 93.00 92 ARG A CA 1
ATOM 693 C C . ARG A 1 92 ? -6.667 -2.830 -0.977 1.00 93.00 92 ARG A C 1
ATOM 695 O O . ARG A 1 92 ? -5.723 -3.463 -1.432 1.00 93.00 92 ARG A O 1
ATOM 702 N N . LEU A 1 93 ? -7.331 -3.205 0.099 1.00 91.19 93 LEU A N 1
ATOM 703 C CA . LEU A 1 93 ? -7.133 -4.471 0.771 1.00 91.19 93 LEU A CA 1
ATOM 704 C C . LEU A 1 93 ? -7.859 -5.567 -0.017 1.00 91.19 93 LEU A C 1
ATOM 706 O O . LEU A 1 93 ? -9.047 -5.443 -0.304 1.00 91.19 93 LEU A O 1
ATOM 710 N N . ASP A 1 94 ? -7.146 -6.627 -0.381 1.00 88.94 94 ASP A N 1
ATOM 711 C CA . ASP A 1 94 ? -7.696 -7.806 -1.052 1.00 88.94 94 ASP A CA 1
ATOM 712 C C . ASP A 1 94 ? -7.339 -9.051 -0.230 1.00 88.94 94 ASP A C 1
ATOM 714 O O . ASP A 1 94 ? -6.331 -9.731 -0.435 1.00 88.94 94 ASP A O 1
ATOM 718 N N . GLY A 1 95 ? -8.125 -9.282 0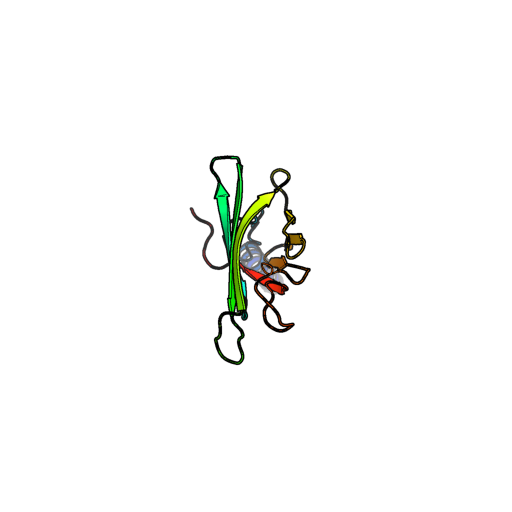.823 1.00 84.62 95 GLY A N 1
ATOM 719 C CA . GLY A 1 95 ? -7.831 -10.300 1.826 1.00 84.62 95 GLY A CA 1
ATOM 720 C C . GLY A 1 95 ? -6.518 -10.014 2.560 1.00 84.62 95 GLY A C 1
ATOM 721 O O . GLY A 1 95 ? -6.438 -9.093 3.365 1.00 84.62 95 GLY A O 1
ATOM 722 N N . ALA A 1 96 ? -5.491 -10.825 2.298 1.00 84.44 96 ALA A N 1
ATOM 723 C CA . ALA A 1 96 ? -4.189 -10.735 2.965 1.00 84.44 96 ALA A CA 1
ATOM 724 C C . ALA A 1 96 ? -3.164 -9.858 2.222 1.00 84.44 96 ALA A C 1
ATOM 726 O O . ALA A 1 96 ? -2.008 -9.771 2.649 1.00 84.44 96 ALA A O 1
ATOM 727 N N . THR A 1 97 ? -3.551 -9.243 1.103 1.00 91.12 97 THR A N 1
ATOM 728 C CA . THR A 1 97 ? -2.673 -8.381 0.310 1.00 91.12 97 THR A CA 1
ATOM 729 C C . THR A 1 97 ? -3.188 -6.954 0.252 1.00 91.12 97 THR A C 1
ATOM 731 O O . THR A 1 97 ? -4.380 -6.678 0.375 1.00 91.12 97 THR A O 1
ATOM 734 N N . LEU A 1 98 ? -2.252 -6.037 0.042 1.00 93.81 98 LEU A N 1
ATOM 735 C CA . LEU A 1 98 ? -2.526 -4.654 -0.299 1.00 93.81 98 LEU A CA 1
ATOM 736 C C . LEU A 1 98 ? -2.242 -4.455 -1.788 1.00 93.81 98 LEU A C 1
ATOM 738 O O . LEU A 1 98 ? -1.144 -4.740 -2.258 1.00 93.81 98 LEU A O 1
ATOM 742 N N . GLU A 1 99 ? -3.218 -3.935 -2.514 1.00 94.62 99 GLU A N 1
ATOM 743 C CA . GLU A 1 99 ? -3.143 -3.632 -3.938 1.00 94.62 99 GLU A CA 1
ATOM 744 C C . GLU A 1 99 ? -3.031 -2.123 -4.166 1.00 94.62 99 GLU A C 1
ATOM 746 O O . GLU A 1 99 ? -3.835 -1.336 -3.654 1.00 94.62 99 GLU A O 1
ATOM 751 N N . ILE A 1 100 ? -2.064 -1.729 -4.997 1.00 92.88 100 ILE A N 1
ATOM 752 C CA . ILE A 1 100 ? -1.968 -0.390 -5.585 1.00 92.88 100 ILE A CA 1
ATOM 753 C C . ILE A 1 100 ? -2.153 -0.556 -7.102 1.00 92.88 100 ILE A C 1
ATOM 755 O O . ILE A 1 100 ? -1.206 -0.923 -7.802 1.00 92.88 100 ILE A O 1
ATOM 759 N N . PRO A 1 101 ? -3.372 -0.341 -7.635 1.00 89.00 101 PRO A N 1
ATOM 760 C CA . PRO A 1 101 ? -3.729 -0.767 -8.990 1.00 89.00 101 PRO A CA 1
ATOM 761 C C . PRO A 1 101 ? -3.188 0.154 -10.089 1.00 89.00 101 PRO A C 1
ATOM 763 O O . PRO A 1 101 ? -3.106 -0.247 -11.249 1.00 89.00 101 PRO A O 1
ATOM 766 N N . THR A 1 102 ? -2.854 1.399 -9.752 1.00 83.69 102 THR A N 1
ATOM 767 C CA . THR A 1 102 ? -2.398 2.407 -10.711 1.00 83.69 102 THR A CA 1
ATOM 768 C C . THR A 1 102 ? -0.977 2.851 -10.398 1.00 83.69 102 THR A C 1
ATOM 770 O O . THR A 1 102 ? -0.647 3.018 -9.223 1.00 83.69 102 THR A O 1
ATOM 773 N N . PRO A 1 103 ? -0.137 3.097 -11.423 1.00 83.81 103 PRO A N 1
ATOM 774 C CA . PRO A 1 103 ? 1.165 3.717 -11.226 1.00 83.81 103 PRO A CA 1
ATOM 775 C C . PRO A 1 103 ? 1.026 5.004 -10.422 1.00 83.81 103 PRO A C 1
ATOM 777 O O . PRO A 1 103 ? 0.307 5.918 -10.819 1.00 83.81 103 PRO A O 1
ATOM 780 N N . PHE A 1 104 ? 1.715 5.054 -9.290 1.00 82.94 104 PHE A N 1
ATOM 781 C CA . PHE A 1 104 ? 1.759 6.222 -8.433 1.00 82.94 104 PHE A CA 1
ATOM 782 C C . PHE A 1 104 ? 3.193 6.487 -7.994 1.00 82.94 104 PHE A C 1
ATOM 784 O O . PHE A 1 104 ? 3.871 5.566 -7.536 1.00 82.94 104 PHE A O 1
ATOM 791 N N . CYS A 1 105 ? 3.592 7.748 -8.120 1.00 76.56 105 CYS A N 1
ATOM 792 C CA . CYS A 1 105 ? 4.665 8.418 -7.396 1.00 76.56 105 CYS A CA 1
ATOM 793 C C . CYS A 1 105 ? 4.324 9.907 -7.343 1.00 76.56 105 CYS A C 1
ATOM 795 O O . CYS A 1 105 ? 3.502 10.383 -8.136 1.00 76.56 105 CYS A O 1
ATOM 797 N N . ASP A 1 106 ? 4.953 10.659 -6.437 1.00 66.38 106 ASP A N 1
ATOM 798 C CA . ASP A 1 106 ? 4.919 12.109 -6.581 1.00 66.38 106 ASP A CA 1
ATOM 799 C C . ASP A 1 106 ? 5.551 12.503 -7.932 1.00 66.38 106 ASP A C 1
ATOM 801 O O . ASP A 1 106 ? 6.293 11.737 -8.551 1.00 66.38 106 ASP A O 1
ATOM 805 N N . GLY A 1 107 ? 5.199 13.675 -8.462 1.00 57.38 107 GLY A N 1
ATOM 806 C CA . GLY A 1 107 ? 5.586 14.085 -9.821 1.00 57.38 107 GLY A CA 1
ATOM 807 C C . GLY A 1 107 ? 7.100 14.212 -10.071 1.00 57.38 107 GLY A C 1
ATOM 808 O O . GLY A 1 107 ? 7.489 14.722 -11.119 1.00 57.38 107 GLY A O 1
ATOM 809 N N . SER A 1 108 ? 7.949 13.799 -9.123 1.00 56.28 108 SER A N 1
ATOM 810 C CA . SER A 1 108 ? 9.403 13.751 -9.244 1.00 56.28 108 SER A CA 1
ATOM 811 C C . SER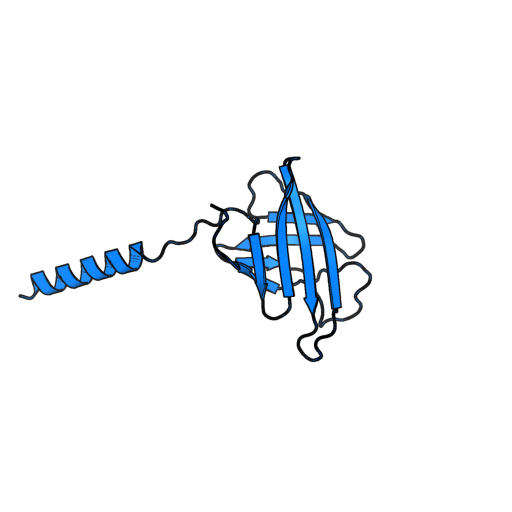 A 1 108 ? 9.915 12.509 -9.993 1.00 56.28 108 SER A C 1
ATOM 813 O O . SER A 1 108 ? 11.034 12.530 -10.513 1.00 56.28 108 SER A O 1
ATOM 815 N N . THR A 1 109 ? 9.099 11.458 -10.134 1.00 53.53 109 THR A N 1
ATOM 816 C CA . THR A 1 109 ? 9.521 10.200 -10.765 1.00 53.53 109 THR A CA 1
ATOM 817 C C . THR A 1 109 ? 9.153 10.138 -12.246 1.00 53.53 109 THR A C 1
ATOM 819 O O . THR A 1 109 ? 7.985 10.085 -12.626 1.00 53.53 109 THR A O 1
ATOM 822 N N . SER A 1 110 ? 10.170 10.077 -13.107 1.00 44.66 110 SER A N 1
ATOM 823 C CA . SER A 1 110 ? 10.024 9.892 -14.555 1.00 44.66 110 SER A CA 1
ATOM 824 C C . SER A 1 110 ? 10.576 8.529 -14.987 1.00 44.66 110 SER A C 1
ATOM 826 O O . SER A 1 110 ? 11.739 8.399 -15.351 1.00 44.66 110 SER A O 1
ATOM 828 N N . GLY A 1 111 ? 9.752 7.477 -14.959 1.00 47.38 111 GLY A N 1
ATOM 829 C CA . GLY A 1 111 ? 10.147 6.198 -15.559 1.00 47.38 111 GLY A CA 1
ATOM 830 C C . GLY A 1 111 ? 9.251 5.013 -15.210 1.00 47.38 111 GLY A C 1
ATOM 831 O O . GLY A 1 111 ? 8.928 4.786 -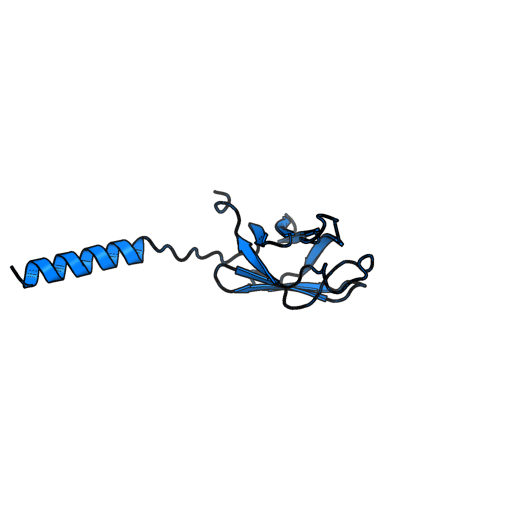14.049 1.00 47.38 111 GLY A O 1
ATOM 832 N N . GLY A 1 112 ? 8.897 4.212 -16.220 1.00 51.03 112 GLY A N 1
ATOM 833 C CA . GLY A 1 112 ? 7.994 3.053 -16.120 1.00 51.03 112 GLY A CA 1
ATOM 834 C C . GLY A 1 112 ? 8.493 1.855 -15.296 1.00 51.03 112 GLY A C 1
ATOM 835 O O . GLY A 1 112 ? 7.869 0.802 -15.352 1.00 51.03 112 GLY A O 1
ATOM 836 N N . PHE A 1 113 ? 9.589 1.998 -14.544 1.00 54.72 113 PHE A N 1
ATOM 837 C CA . PHE A 1 113 ? 10.193 0.940 -13.722 1.00 54.72 113 PHE A CA 1
ATOM 838 C C . PHE A 1 113 ? 10.195 1.253 -12.214 1.00 54.72 113 PHE A C 1
ATOM 840 O O . PHE A 1 113 ? 10.752 0.481 -11.441 1.00 54.72 113 PHE A O 1
ATOM 847 N N . GLY A 1 114 ? 9.570 2.359 -11.784 1.00 61.34 114 GLY A N 1
ATOM 848 C CA . GLY A 1 114 ? 9.703 2.861 -10.414 1.00 61.34 114 GLY A CA 1
ATOM 849 C C . GLY A 1 114 ? 8.439 3.398 -9.761 1.00 61.34 114 GLY A C 1
ATOM 850 O O . GLY A 1 114 ? 8.521 4.355 -9.004 1.00 61.34 114 GLY A O 1
ATOM 851 N N . SER A 1 115 ? 7.278 2.817 -10.063 1.00 80.62 115 SER A N 1
ATOM 852 C CA . SER A 1 115 ? 6.015 3.192 -9.416 1.00 80.62 115 SER A CA 1
ATOM 853 C C . SER A 1 115 ? 5.704 2.325 -8.200 1.00 80.62 115 SER A C 1
ATOM 855 O O . SER A 1 115 ? 6.084 1.158 -8.168 1.00 80.62 115 SER A O 1
ATOM 857 N N . ALA A 1 116 ? 4.884 2.843 -7.289 1.00 87.75 116 ALA A N 1
ATOM 858 C CA . ALA A 1 116 ? 4.305 2.086 -6.180 1.00 87.75 116 ALA A CA 1
ATOM 859 C C . ALA A 1 116 ? 3.221 1.069 -6.590 1.00 87.75 116 ALA A C 1
ATOM 861 O O . ALA A 1 116 ? 2.617 0.449 -5.726 1.00 87.75 116 ALA A O 1
ATOM 862 N N . ALA A 1 117 ? 2.918 0.916 -7.883 1.00 89.06 117 ALA A N 1
ATOM 863 C CA . ALA A 1 117 ? 1.909 -0.041 -8.320 1.00 89.06 117 ALA A CA 1
ATOM 864 C C . ALA A 1 117 ? 2.343 -1.486 -8.052 1.00 89.06 117 ALA A C 1
ATOM 866 O O . ALA A 1 117 ? 3.483 -1.868 -8.327 1.00 89.06 117 ALA A O 1
ATOM 867 N N . GLY A 1 118 ? 1.396 -2.299 -7.592 1.00 91.19 118 GLY A N 1
ATOM 868 C CA . GLY A 1 118 ? 1.581 -3.730 -7.401 1.00 91.19 118 GLY A CA 1
ATOM 869 C C . GLY A 1 118 ? 0.892 -4.277 -6.157 1.00 91.19 118 GLY A C 1
ATOM 870 O O . GLY A 1 118 ? 0.220 -3.561 -5.413 1.00 91.19 118 GLY A O 1
ATOM 871 N N . THR A 1 119 ? 1.116 -5.571 -5.952 1.00 94.38 119 THR A N 1
ATOM 872 C CA . THR A 1 119 ? 0.634 -6.340 -4.807 1.00 94.38 119 THR A CA 1
ATOM 873 C C . THR A 1 119 ? 1.695 -6.354 -3.712 1.00 94.38 119 THR A C 1
ATOM 875 O O . THR A 1 119 ? 2.860 -6.670 -3.972 1.00 94.38 119 THR A O 1
ATOM 878 N N . TYR A 1 120 ? 1.292 -6.045 -2.484 1.00 94.06 120 TYR A N 1
ATOM 879 C CA . TYR A 1 120 ? 2.131 -6.032 -1.293 1.00 94.06 120 TYR A CA 1
ATOM 880 C C . TYR A 1 120 ? 1.607 -7.020 -0.254 1.00 94.06 120 TYR A C 1
ATOM 882 O O . TYR A 1 120 ? 0.401 -7.214 -0.100 1.00 94.06 120 TYR A O 1
ATOM 890 N N . PHE A 1 121 ? 2.529 -7.609 0.500 1.00 92.44 121 PHE A N 1
ATOM 891 C CA . PHE A 1 121 ? 2.236 -8.542 1.581 1.00 92.44 121 PHE A CA 1
ATOM 892 C C . PHE A 1 121 ? 2.513 -7.885 2.923 1.00 92.44 121 PHE A C 1
ATOM 894 O O . PHE A 1 121 ? 3.479 -7.132 3.064 1.00 92.44 121 PHE A O 1
ATOM 901 N N . HIS A 1 122 ? 1.681 -8.177 3.917 1.00 89.56 122 HIS A N 1
ATOM 902 C CA . HIS A 1 122 ? 1.885 -7.638 5.251 1.00 89.56 122 HIS A CA 1
ATOM 903 C C . HIS A 1 122 ? 3.189 -8.163 5.879 1.00 89.56 122 HIS A C 1
ATOM 905 O O . HIS A 1 122 ? 3.534 -9.340 5.759 1.00 89.56 122 HIS A O 1
ATOM 911 N N . VAL A 1 123 ? 3.912 -7.284 6.569 1.00 88.06 123 VAL A N 1
ATOM 912 C CA . VAL A 1 123 ? 5.177 -7.563 7.248 1.00 88.06 123 VAL A CA 1
ATOM 913 C C . VAL A 1 123 ? 5.013 -7.279 8.737 1.00 88.06 123 VAL A C 1
ATOM 915 O O . VAL A 1 123 ? 4.822 -6.138 9.150 1.00 88.06 123 VAL A O 1
ATOM 918 N N . GLY A 1 124 ? 5.152 -8.330 9.546 1.00 72.88 124 GLY A N 1
ATOM 919 C CA . GLY A 1 124 ? 5.039 -8.274 11.005 1.00 72.88 124 GLY A CA 1
ATOM 920 C C . GLY A 1 124 ? 3.715 -8.828 11.538 1.00 72.88 124 GLY A C 1
ATOM 921 O O . GLY A 1 124 ? 2.764 -9.052 10.791 1.00 72.88 124 GLY A O 1
ATOM 922 N N . ALA A 1 125 ? 3.673 -9.082 12.847 1.00 54.12 125 ALA A N 1
ATOM 923 C CA . ALA A 1 125 ? 2.432 -9.378 13.558 1.00 54.12 125 ALA A CA 1
ATOM 924 C C . ALA A 1 125 ? 1.663 -8.070 13.800 1.00 54.12 125 ALA A C 1
ATOM 926 O O . ALA A 1 125 ? 2.293 -7.043 14.069 1.00 54.12 125 ALA A O 1
ATOM 927 N N . SER A 1 126 ? 0.328 -8.100 13.716 1.00 47.91 126 SER A N 1
ATOM 928 C CA . SER A 1 126 ? -0.524 -6.971 14.114 1.00 47.91 126 SER A CA 1
ATOM 929 C C . SER A 1 126 ? -0.084 -6.452 15.491 1.00 47.91 126 SER A C 1
ATOM 931 O O . SER A 1 126 ? 0.177 -7.281 16.370 1.00 47.91 126 SER A O 1
ATOM 933 N N . PRO A 1 127 ? 0.044 -5.128 15.704 1.00 40.38 127 PRO A N 1
ATOM 934 C CA . PRO A 1 127 ? 0.383 -4.608 17.022 1.00 40.38 127 PRO A CA 1
ATOM 935 C C . PRO A 1 127 ? -0.667 -5.091 18.030 1.00 40.38 127 PRO A C 1
ATOM 937 O O . PRO A 1 127 ? -1.865 -4.907 17.819 1.00 40.38 127 PRO A O 1
ATOM 940 N N . SER A 1 128 ? -0.183 -5.774 19.068 1.00 35.62 128 SER A N 1
ATOM 941 C CA . SER A 1 128 ? -0.948 -6.273 20.217 1.00 35.62 128 SER A CA 1
ATOM 942 C C . SER A 1 128 ? -1.578 -5.154 21.030 1.00 35.62 128 SER A C 1
ATOM 944 O O . SER A 1 128 ? -0.849 -4.154 21.241 1.00 35.62 128 SER A O 1
#

=== Feature glossary ===
A reading guide for the features in this record.

Start from the sequence.

  · This is the polypeptide sequence — one letter per residue, N-terminus first. Length ranges from a few dozen residues for small domains to over a thousand for large multi-domain proteins.

Fold it, and you get atomic coordinates and the backbone conformation that goes with them.

  · Structure coordinates are given as an mmCIF _atom_site loop: one row per atom with element, residue name, chain id, sequence number, and x/y/z position in Å. Only the four main-chain atoms per residue are included here; side chains are omitted to keep the record compact.

  · Backbone dihedral angles. Every residue except chain termini has a φ (preceding-C → N → Cα → C) and a ψ (N → Cα → C → next-N). They are reported in degrees following the IUPAC sign convention. Secondary structure is essentially a statement about which (φ, ψ) basin each residue occupies.

  · The SS8 string is DSSP's per-residue secondary-structure call. α-helix (H) means an i→i+4 H-bond ladder; β-strand (E) means the residue participates in a β-sheet; 3₁₀ (G) and π (I) are tighter and wider helices; T/S are turns/bends; '-' is loop.

  · SS3 is a coarse helix/strand/coil call (letters a/b/c) made by the P-SEA algorithm from inter-Cα distances and dihedrals. It is less detailed than DSSP but needs only Cα positions.

Summarize the fold with a handful of shape descriptors and a per-residue structural alphabet.

  · Radius of gyration (Rg) is the root-mean-square distance of Cα atoms from their centroid — a single number for overall size and compactness. A globular domain of N residues has Rg ≈ 2.2·N^0.38 Å; an extended or disordered chain has a much larger Rg. The Cα contact count is the number of residue pairs whose Cα atoms are within 8 Å and are more than four positions apart in sequence — a standard proxy for tertiary packing density. The bounding box is the smallest axis-aligned box enclosing all Cα atoms.

  · The Foldseek 3Di string encodes local tertiary geometry as a 20-letter alphabet — one character per residue — derived from the relative positions of nearby Cα atoms. Unlike the amino-acid sequence, 3Di is a direct function of the 3D structure, so two proteins with the same fold have similar 3Di strings even at low sequence identity.

  · Solvent-accessible surface area (SASA) is the area in Å² traced out by the centre of a 1.4 Å probe sphere (a water molecule) rolled over the protein's van der Waals surface (Shrake–Rupley / Lee–Richards construction). Buried residues have near-zero SASA; fully exposed residues can exceed 200 Å². The total SASA scales roughly with the number of surface residues.

Ask how reliable the model is.

  · pLDDT (predicted Local Distance Difference Test) is AlphaFold's per-residue confidence score, ranging from 0 to 100. Values above 90 indicate high confidence (typically well-packed cores); 70–90 is confident; 50–70 low confidence; below 50 usually means the region is disordered or the prediction is unreliable there. AlphaFold stores pLDDT in the mmCIF B-factor column.

  · B-factor (Debye–Waller factor) reflects atomic displacement in the crystal lattice. It is an experimental observable (units Å²), not a prediction; low values mean the atom is pinned down, high values mean it moves or is heterogeneous across the crystal.

  · Predicted Aligned Error (PAE) is an AlphaFold confidence matrix: entry (i, j) is the expected error in the position of residue j, in ångströms, when the prediction is superimposed on the true structure at residue i. Low PAE within a block of residues means that block is internally rigid and well-predicted; high PAE between two blocks means their relative placement is uncertain even if each block individually is confident.

Place it in context: what it resembles, what it is annotated as, and how it looks.

  · Nearest PDB neighbors are the top structural matches found by Foldseek when searching this structure against the entire Protein Data Bank. Each hit reports a TM-score (0 to 1; >0.5 almost always implies the same fold) and an E-value. These are *structural* homologs — they may share no detectable sequence similarity.

  · Functional annotations link the protein to curated databases. InterPro entries identify conserved domains and families by matching the sequence against member-database signatures (Pfam, PROSITE, CDD, …). Gene Ontology (GO) terms describe molecular function, biological process, and cellular component in a controlled vocabulary. CATH places the structure in a hierarchical fold classification (Class/Architecture/Topology/Homologous-superfamily). The organism is the source species.

  · Three diagnostic plots accompany the record. The Cα contact map visualizes the tertiary structure as a 2D adjacency matrix (8 Å cutoff, sequence-local contacts suppressed). The Ramachandran plot shows the distribution of backbone (φ, ψ) torsions, with points in the α and β basins reflecting secondary structure content. The PAE plot shows AlphaFold's inter-residue confidence as a color matrix.

  · Six rendered views show the 3D structure from the faces of a cube — i.e. along ±x, ±y, ±z. Rendering representation is drawn randomly per protein from cartoon (secondary-structure ribbons), sticks (backbone bonds), or molecular surface; coloring is either N→C rainbow (blue at the N-terminus through red at the C-terminus) or one color per chain.